Protein AF-A0A7Y3SV75-F1 (afdb_monomer)

Nearest PDB structures (foldseek):
  3b81-assembly1_A-2  TM=8.904E-01  e=3.711E-03  Clostridium acetobutylicum ATCC 824

InterPro domains:
  IPR049149 TetR/AcrR type transcriptional regulator-like, C-terminal domain [PF21303] (2-45)

Structure (mmCIF, N/CA/C/O backbone):
data_AF-A0A7Y3SV75-F1
#
_entry.id   AF-A0A7Y3SV75-F1
#
loop_
_atom_site.group_PDB
_atom_site.id
_atom_site.type_symbol
_atom_site.label_atom_id
_atom_site.label_alt_id
_atom_site.label_comp_id
_atom_site.label_asym_id
_atom_site.label_entity_id
_atom_site.label_seq_id
_atom_site.pdbx_PDB_ins_code
_atom_site.Cartn_x
_atom_site.Cartn_y
_atom_site.Cartn_z
_atom_site.occupancy
_atom_site.B_iso_or_equiv
_atom_site.auth_seq_id
_atom_site.auth_comp_id
_atom_site.auth_asym_id
_atom_site.auth_atom_id
_atom_site.pdbx_PDB_model_num
ATOM 1 N N . MET A 1 1 ? -13.149 -13.659 15.466 1.00 46.16 1 MET A N 1
ATOM 2 C CA . MET A 1 1 ? -12.922 -12.602 16.468 1.00 46.16 1 MET A CA 1
ATOM 3 C C . MET A 1 1 ? -12.401 -11.410 15.710 1.00 46.16 1 MET A C 1
ATOM 5 O O . MET A 1 1 ? -11.578 -11.612 14.831 1.00 46.16 1 ME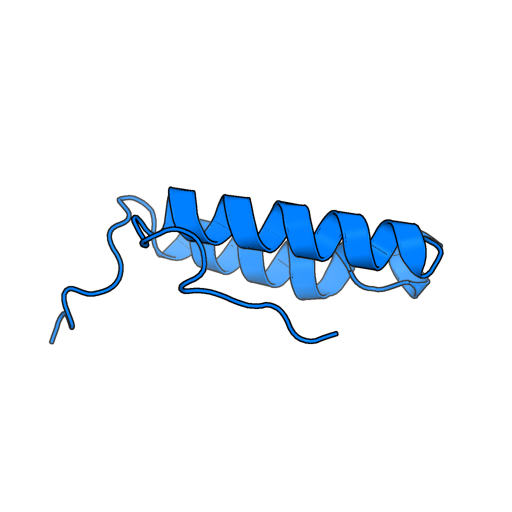T A O 1
ATOM 9 N N . ASP A 1 2 ? -12.938 -10.233 15.994 1.00 70.25 2 ASP A N 1
ATOM 10 C CA . ASP A 1 2 ? -12.372 -8.981 15.509 1.00 70.25 2 ASP A CA 1
ATOM 11 C C . ASP A 1 2 ? -11.236 -8.599 16.464 1.00 70.25 2 ASP A C 1
ATOM 13 O O . ASP A 1 2 ? -11.432 -8.608 17.681 1.00 70.25 2 ASP A O 1
ATOM 17 N N . GLU A 1 3 ? -10.040 -8.374 15.931 1.00 74.38 3 GLU A N 1
ATOM 18 C CA . GLU A 1 3 ? -8.865 -7.997 16.724 1.00 74.38 3 GLU A CA 1
ATOM 19 C C . GLU A 1 3 ? 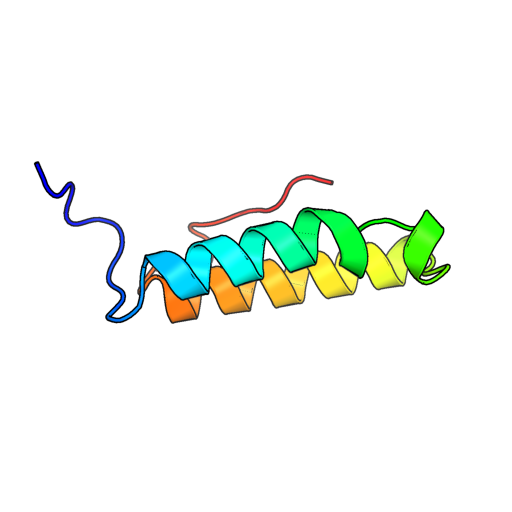-8.946 -6.526 17.165 1.00 74.38 3 GLU A C 1
ATOM 21 O O . GLU A 1 3 ? -8.232 -6.129 18.083 1.00 74.38 3 GLU A O 1
ATOM 26 N N . GLY A 1 4 ? -9.826 -5.723 16.545 1.00 79.81 4 GLY A N 1
ATOM 27 C CA . GLY A 1 4 ? -10.013 -4.309 16.874 1.00 79.81 4 GLY A CA 1
ATOM 28 C C . GLY A 1 4 ? -8.785 -3.448 16.574 1.00 79.81 4 GLY A C 1
ATOM 29 O O . GLY A 1 4 ? -8.621 -2.392 17.175 1.00 79.81 4 GLY A O 1
ATOM 30 N N . ILE A 1 5 ? -7.892 -3.910 15.693 1.00 82.75 5 ILE A N 1
ATOM 31 C CA . ILE A 1 5 ? -6.670 -3.193 15.298 1.00 82.75 5 ILE A CA 1
ATOM 32 C C . ILE A 1 5 ? -6.936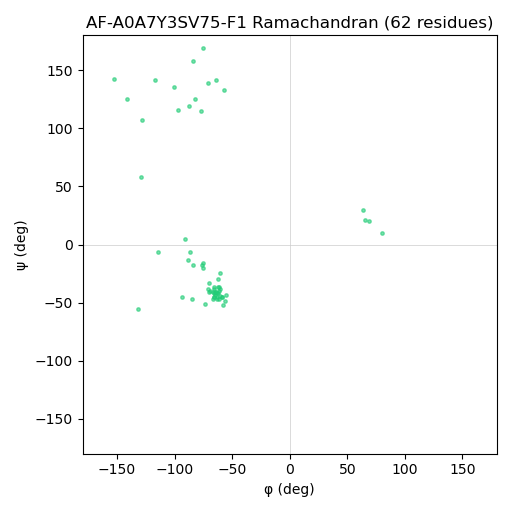 -2.364 14.037 1.00 82.75 5 ILE A C 1
ATOM 34 O O . ILE A 1 5 ? -6.579 -1.190 13.978 1.00 82.75 5 ILE A O 1
ATOM 38 N N . PHE A 1 6 ? -7.612 -2.953 13.049 1.00 89.12 6 PHE A N 1
ATOM 39 C CA . PHE A 1 6 ? -7.965 -2.296 11.792 1.00 89.12 6 PHE A CA 1
ATOM 40 C C . PHE A 1 6 ? -9.420 -1.834 11.816 1.00 89.12 6 PHE A C 1
ATOM 42 O O . PHE A 1 6 ? -10.308 -2.576 12.225 1.00 89.12 6 PHE A O 1
ATOM 49 N N . HIS A 1 7 ? -9.661 -0.614 11.353 1.00 89.62 7 HIS A N 1
ATOM 50 C CA . HIS A 1 7 ? -10.971 0.020 11.330 1.00 89.62 7 HIS A CA 1
ATOM 51 C C . HIS A 1 7 ? -11.235 0.542 9.922 1.00 89.62 7 HIS A C 1
ATOM 53 O O . HIS A 1 7 ? -10.630 1.520 9.487 1.00 89.62 7 HIS A O 1
ATOM 59 N N . THR A 1 8 ? -12.132 -0.119 9.195 1.00 91.69 8 THR A N 1
ATOM 60 C CA . THR A 1 8 ? -12.542 0.310 7.858 1.00 91.69 8 THR A CA 1
ATOM 61 C C . THR A 1 8 ? -13.960 -0.158 7.556 1.00 91.69 8 THR A C 1
ATOM 63 O O . THR A 1 8 ? -14.351 -1.259 7.939 1.00 91.69 8 THR A O 1
ATOM 66 N N . GLU A 1 9 ? -14.737 0.675 6.867 1.00 93.19 9 GLU A N 1
ATOM 67 C CA . GLU A 1 9 ? -16.100 0.330 6.437 1.00 93.19 9 GLU A CA 1
ATOM 68 C C . GLU A 1 9 ? -16.107 -0.621 5.224 1.00 93.19 9 GLU A C 1
ATOM 70 O O . GLU A 1 9 ? -17.111 -1.283 4.969 1.00 93.19 9 GLU A O 1
ATOM 75 N N . TYR A 1 10 ? -14.982 -0.722 4.500 1.00 94.25 10 TYR A N 1
ATOM 76 C CA . TYR A 1 10 ? -14.876 -1.399 3.198 1.00 94.25 10 TYR A CA 1
ATOM 77 C C . TYR A 1 10 ? -13.710 -2.410 3.154 1.00 94.25 10 TYR A C 1
ATOM 79 O O . TYR A 1 10 ? -12.792 -2.277 2.344 1.00 94.25 10 TYR A O 1
ATOM 87 N N . PRO A 1 11 ? -13.666 -3.424 4.040 1.00 92.88 11 PRO A N 1
ATOM 88 C CA . PRO A 1 11 ? -12.484 -4.277 4.201 1.00 92.88 11 PRO A CA 1
ATOM 89 C C . PRO A 1 11 ? -12.109 -5.067 2.940 1.00 92.88 11 PRO A C 1
ATOM 91 O O . PRO A 1 11 ? -10.933 -5.357 2.723 1.00 92.88 11 PRO A O 1
ATOM 94 N N . ARG A 1 12 ? -13.089 -5.416 2.097 1.00 95.38 12 ARG A N 1
ATOM 95 C CA . ARG A 1 12 ? -12.844 -6.170 0.863 1.00 95.38 12 ARG A CA 1
ATOM 96 C C . ARG A 1 12 ? -12.190 -5.294 -0.197 1.00 95.38 12 ARG A C 1
ATOM 98 O O . ARG A 1 12 ? -11.154 -5.659 -0.735 1.00 95.38 12 ARG A O 1
ATOM 105 N N . GLU A 1 13 ? -12.780 -4.140 -0.460 1.00 96.81 13 GLU A N 1
ATOM 106 C CA . GLU A 1 13 ? -12.340 -3.180 -1.468 1.00 96.81 13 GLU A CA 1
ATOM 107 C C . GLU A 1 13 ? -10.934 -2.679 -1.134 1.00 96.81 13 GLU A C 1
ATOM 109 O O . GLU A 1 13 ? -10.061 -2.576 -1.991 1.00 96.81 13 GLU A O 1
ATOM 114 N N . VAL A 1 14 ? -10.684 -2.448 0.153 1.00 95.25 14 VAL A N 1
ATOM 115 C CA . VAL A 1 14 ? -9.377 -2.054 0.668 1.00 95.25 14 VAL A CA 1
ATOM 116 C C . VAL A 1 14 ? -8.321 -3.135 0.425 1.00 95.25 14 VAL A C 1
ATOM 118 O O . VAL A 1 14 ? -7.209 -2.817 0.002 1.00 95.25 14 VAL A O 1
ATOM 121 N N . ALA A 1 15 ? -8.660 -4.412 0.622 1.00 94.94 15 ALA A N 1
ATOM 122 C CA . ALA A 1 15 ? -7.765 -5.516 0.284 1.00 94.94 15 ALA A CA 1
ATOM 123 C C . ALA A 1 15 ? -7.519 -5.618 -1.233 1.00 94.94 15 ALA A C 1
ATOM 125 O O . ALA A 1 15 ? -6.382 -5.817 -1.656 1.00 94.94 15 ALA A O 1
ATOM 126 N N . GLU A 1 16 ? -8.551 -5.439 -2.060 1.00 96.88 16 GLU A N 1
ATOM 127 C CA . GLU A 1 16 ? -8.438 -5.448 -3.526 1.00 96.88 16 GLU A CA 1
ATOM 128 C C . GLU A 1 16 ? -7.540 -4.313 -4.044 1.00 96.88 16 GLU A C 1
ATOM 130 O O . GLU A 1 16 ? -6.690 -4.537 -4.913 1.00 96.88 16 GLU A O 1
ATOM 135 N N . PHE A 1 17 ? -7.659 -3.112 -3.472 1.00 95.38 17 PHE A N 1
ATOM 136 C CA . PHE A 1 17 ? -6.766 -1.996 -3.780 1.00 95.38 17 PHE A CA 1
ATOM 137 C C . PHE A 1 17 ? -5.329 -2.298 -3.375 1.00 95.38 17 PHE A C 1
ATOM 139 O O . PHE A 1 17 ? -4.431 -2.129 -4.195 1.00 95.38 17 PHE A O 1
ATOM 146 N N . MET A 1 18 ? -5.098 -2.818 -2.165 1.00 94.94 18 MET A N 1
ATOM 147 C CA . MET A 1 18 ? -3.752 -3.217 -1.747 1.00 94.94 18 MET A CA 1
ATOM 148 C C . MET A 1 18 ? -3.140 -4.232 -2.718 1.00 94.94 18 MET A C 1
ATOM 150 O O . MET A 1 18 ? -2.022 -4.036 -3.188 1.00 94.94 18 MET A O 1
ATOM 154 N N . LEU A 1 19 ? -3.882 -5.283 -3.076 1.00 95.75 19 LEU A N 1
ATOM 155 C CA . LEU A 1 19 ? -3.417 -6.298 -4.025 1.00 95.75 19 LEU A CA 1
ATOM 156 C C . LEU A 1 19 ? -3.095 -5.707 -5.402 1.00 95.75 19 LEU A C 1
ATOM 158 O O . LE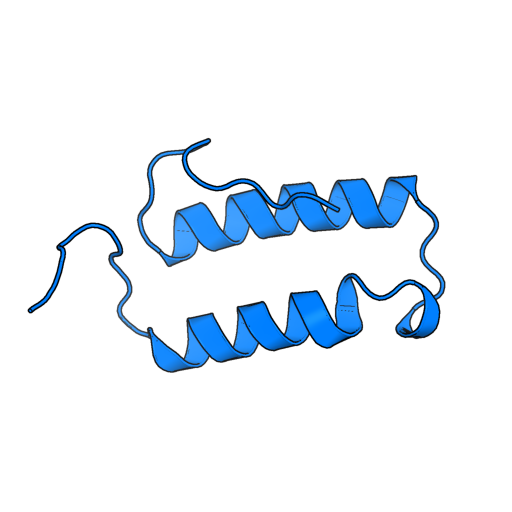U A 1 19 ? -2.107 -6.105 -6.017 1.00 95.75 19 LEU A O 1
ATOM 162 N N . THR A 1 20 ? -3.891 -4.747 -5.873 1.00 96.00 20 THR A N 1
ATOM 163 C CA . THR A 1 20 ? -3.649 -4.063 -7.150 1.00 96.00 20 THR A CA 1
ATOM 164 C C . THR A 1 20 ? -2.365 -3.236 -7.103 1.00 96.00 20 THR A C 1
ATOM 166 O O . THR A 1 20 ? -1.540 -3.314 -8.012 1.00 96.00 20 THR A O 1
ATOM 169 N N . GLU A 1 21 ? -2.152 -2.478 -6.031 1.00 95.06 21 GLU A N 1
ATOM 170 C CA . GLU A 1 21 ? -0.959 -1.647 -5.878 1.00 95.06 21 GLU A CA 1
ATOM 171 C C . GLU A 1 21 ? 0.319 -2.499 -5.785 1.00 95.06 21 GLU A C 1
ATOM 173 O O . GLU A 1 21 ? 1.302 -2.213 -6.472 1.00 95.06 21 GLU A O 1
ATOM 178 N N . PHE A 1 22 ? 0.289 -3.596 -5.017 1.00 93.19 22 PHE A N 1
ATOM 179 C CA . PHE A 1 22 ? 1.416 -4.530 -4.913 1.00 93.19 22 PHE A CA 1
ATOM 180 C C . PHE A 1 22 ? 1.663 -5.324 -6.201 1.00 93.19 22 PHE A C 1
ATOM 182 O O . PHE A 1 22 ? 2.815 -5.545 -6.563 1.00 93.19 22 PHE A O 1
ATOM 189 N N . GLY A 1 23 ? 0.604 -5.762 -6.885 1.00 91.69 23 GLY A N 1
ATOM 190 C CA . GLY A 1 23 ? 0.703 -6.609 -8.076 1.00 91.69 23 GLY A CA 1
ATOM 191 C C . GLY A 1 23 ? 0.949 -5.857 -9.384 1.00 91.69 23 GLY A C 1
ATOM 192 O O . GLY A 1 23 ? 1.342 -6.484 -10.363 1.00 91.69 23 GLY A O 1
ATOM 193 N N . PHE A 1 24 ? 0.706 -4.542 -9.425 1.00 94.44 24 PHE A N 1
ATOM 194 C CA . PHE A 1 24 ? 0.828 -3.751 -10.653 1.00 94.44 24 PHE A CA 1
ATOM 195 C C . PHE A 1 24 ? 1.619 -2.461 -10.470 1.00 94.44 24 PHE A C 1
ATOM 197 O O . PHE A 1 24 ? 2.570 -2.218 -11.206 1.00 94.44 24 PHE A O 1
ATOM 204 N N . VAL A 1 25 ? 1.232 -1.596 -9.530 1.00 94.12 25 VAL A N 1
ATOM 205 C CA . VAL A 1 25 ? 1.808 -0.241 -9.448 1.00 94.12 25 VAL A CA 1
ATOM 206 C C . VAL A 1 25 ? 3.257 -0.267 -8.971 1.00 94.12 25 VAL A C 1
ATOM 208 O O . VAL A 1 25 ? 4.079 0.514 -9.459 1.00 94.12 25 VAL A O 1
ATOM 211 N N . LEU A 1 26 ? 3.567 -1.158 -8.029 1.00 93.06 26 LEU A N 1
ATOM 212 C CA . LEU A 1 26 ? 4.915 -1.340 -7.498 1.00 93.06 26 LEU A CA 1
ATOM 213 C C . LEU A 1 26 ? 5.775 -2.308 -8.322 1.00 93.06 26 LEU A C 1
ATOM 215 O O . LEU A 1 26 ? 6.974 -2.394 -8.064 1.00 93.06 26 LEU A O 1
ATOM 219 N N . ASP A 1 27 ? 5.208 -2.983 -9.325 1.00 91.62 27 ASP A N 1
ATOM 220 C CA . ASP A 1 27 ? 5.970 -3.807 -10.262 1.00 91.62 27 ASP A CA 1
ATOM 221 C C . ASP A 1 27 ? 6.687 -2.905 -11.294 1.00 91.62 27 ASP A C 1
ATOM 223 O O . ASP A 1 27 ? 6.033 -2.247 -12.118 1.00 91.62 27 ASP A O 1
ATOM 227 N N . PRO A 1 28 ? 8.037 -2.868 -11.312 1.00 87.81 28 PRO A N 1
ATOM 228 C CA . PRO A 1 28 ? 8.786 -2.073 -12.282 1.00 87.81 28 PRO A CA 1
ATOM 229 C C . PRO A 1 28 ? 8.528 -2.486 -13.740 1.00 87.81 28 PRO A C 1
ATOM 231 O O . PRO A 1 28 ? 8.704 -1.669 -14.642 1.00 87.81 28 PRO A O 1
ATOM 234 N N . GLY A 1 29 ? 8.112 -3.729 -13.991 1.00 91.50 29 GLY A N 1
ATOM 235 C CA . GLY A 1 29 ? 7.833 -4.272 -15.319 1.00 91.50 29 GLY A CA 1
ATOM 236 C C . GLY A 1 29 ? 6.520 -3.793 -15.939 1.00 91.50 29 GLY A C 1
ATOM 237 O O . GLY A 1 29 ? 6.385 -3.840 -17.160 1.00 91.50 29 GLY A O 1
ATOM 238 N N . VAL A 1 30 ? 5.572 -3.295 -15.137 1.00 95.19 30 VAL A N 1
ATOM 239 C CA . VAL A 1 30 ? 4.259 -2.844 -15.634 1.00 95.19 30 VAL A CA 1
ATOM 240 C C . VAL A 1 30 ? 4.318 -1.402 -16.135 1.00 95.19 30 VAL A C 1
ATOM 242 O O . VAL A 1 30 ? 3.841 -1.101 -17.228 1.00 95.19 30 VAL A O 1
ATOM 245 N N . PHE A 1 31 ? 4.922 -0.505 -15.350 1.00 92.50 31 PHE A N 1
ATOM 246 C CA . PHE A 1 31 ? 4.945 0.934 -15.648 1.00 92.50 31 PHE A CA 1
ATOM 247 C C . PHE A 1 31 ? 6.341 1.500 -15.944 1.00 92.50 31 PHE A C 1
ATOM 249 O O . PHE A 1 31 ? 6.453 2.671 -16.307 1.00 92.50 31 PHE A O 1
ATOM 256 N N . GLY A 1 32 ? 7.409 0.710 -15.794 1.00 93.06 32 GLY A N 1
ATOM 257 C CA . GLY A 1 32 ? 8.777 1.156 -16.080 1.00 93.06 32 GLY A CA 1
ATOM 258 C C . GLY A 1 32 ? 9.316 2.205 -15.103 1.00 93.06 32 GLY A C 1
ATOM 259 O O . GLY A 1 32 ? 10.239 2.944 -15.448 1.00 93.06 32 GLY A O 1
ATOM 260 N 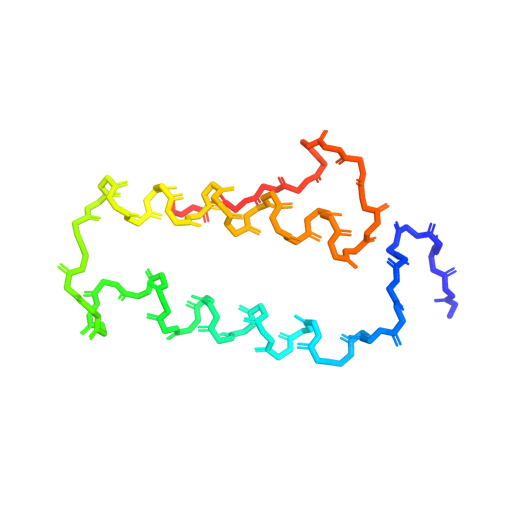N . PHE A 1 33 ? 8.736 2.316 -13.904 1.00 95.12 33 PHE A N 1
ATOM 261 C CA . PHE A 1 33 ? 9.204 3.262 -12.895 1.00 95.12 33 PHE A CA 1
ATOM 262 C C . PHE A 1 33 ? 10.623 2.923 -12.440 1.00 95.12 33 PHE A C 1
ATOM 264 O O . PHE A 1 33 ? 10.985 1.761 -12.250 1.00 95.12 33 PHE A O 1
ATOM 271 N N . ASN A 1 34 ? 11.426 3.960 -12.218 1.00 95.62 34 ASN A N 1
ATOM 272 C CA . ASN A 1 34 ? 12.740 3.791 -11.618 1.00 95.62 34 ASN A CA 1
ATOM 273 C C . ASN A 1 34 ? 12.630 3.528 -10.103 1.00 95.62 34 ASN A C 1
ATOM 275 O O . ASN A 1 34 ? 11.577 3.703 -9.485 1.00 95.62 34 ASN A O 1
ATOM 279 N N . LYS A 1 35 ? 13.750 3.140 -9.484 1.00 94.44 35 LYS A N 1
ATOM 280 C CA . LYS A 1 35 ? 13.806 2.788 -8.058 1.00 94.44 35 LYS A CA 1
ATOM 281 C C . LYS A 1 35 ? 13.293 3.902 -7.135 1.00 94.44 35 LYS A C 1
ATOM 283 O O . LYS A 1 35 ? 12.555 3.617 -6.200 1.00 94.44 35 LYS A O 1
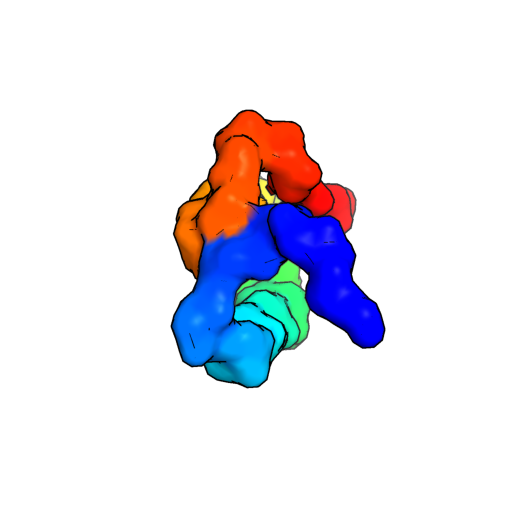ATOM 288 N N . GLU A 1 36 ? 13.659 5.157 -7.388 1.00 96.06 36 GLU A N 1
ATOM 289 C CA . GLU A 1 36 ? 13.234 6.295 -6.558 1.00 96.06 36 GLU A CA 1
ATOM 290 C C . GLU A 1 36 ? 11.722 6.527 -6.648 1.00 96.06 36 GLU A C 1
ATOM 292 O O . GLU A 1 36 ? 11.066 6.804 -5.646 1.00 96.06 36 GLU A O 1
ATOM 297 N N . GLN A 1 37 ? 11.149 6.355 -7.840 1.00 96.31 37 GLN A N 1
ATOM 298 C CA . GLN A 1 37 ? 9.709 6.457 -8.058 1.00 96.31 37 GLN A CA 1
ATOM 299 C C . GLN A 1 37 ? 8.946 5.331 -7.354 1.00 96.31 37 GLN A C 1
ATOM 301 O O . GLN A 1 37 ? 7.903 5.599 -6.759 1.00 96.31 37 GLN A O 1
ATOM 306 N N . ILE A 1 38 ? 9.463 4.098 -7.386 1.00 95.81 38 ILE A N 1
ATOM 307 C CA . ILE A 1 38 ? 8.878 2.960 -6.662 1.00 95.81 38 ILE A CA 1
ATOM 308 C C . ILE A 1 38 ? 8.914 3.202 -5.149 1.00 95.81 38 ILE A C 1
ATOM 310 O O . ILE A 1 38 ? 7.885 3.049 -4.496 1.00 95.81 38 ILE A O 1
ATOM 314 N N . ILE A 1 39 ? 10.039 3.680 -4.606 1.00 95.06 39 ILE A N 1
ATOM 315 C CA . ILE A 1 39 ? 10.150 4.054 -3.185 1.00 95.06 39 ILE A CA 1
ATOM 316 C C . ILE A 1 39 ? 9.132 5.145 -2.831 1.00 95.06 39 ILE A C 1
ATOM 318 O O . ILE A 1 39 ? 8.412 5.043 -1.840 1.00 95.06 39 ILE A O 1
ATOM 322 N N . LYS A 1 40 ? 9.002 6.184 -3.662 1.00 96.19 40 LYS A N 1
ATOM 323 C CA . LYS A 1 40 ? 8.032 7.255 -3.401 1.00 96.19 40 LYS A CA 1
ATOM 324 C C . LYS A 1 40 ? 6.589 6.744 -3.402 1.00 96.19 40 LYS A C 1
ATOM 326 O O . LYS A 1 40 ? 5.768 7.207 -2.611 1.00 96.19 40 LYS A O 1
ATOM 331 N N . LYS A 1 41 ? 6.275 5.793 -4.282 1.00 96.00 41 LYS A N 1
ATOM 332 C CA . LYS A 1 41 ? 4.960 5.147 -4.352 1.00 96.00 41 LYS A CA 1
ATOM 333 C C . LYS A 1 41 ? 4.710 4.248 -3.149 1.00 96.00 41 LYS A C 1
ATOM 335 O O . LYS A 1 41 ? 3.618 4.313 -2.603 1.00 96.00 41 LYS A O 1
ATOM 340 N N . SER A 1 42 ? 5.699 3.485 -2.683 1.00 95.31 42 SER A N 1
ATOM 341 C CA . SER A 1 42 ? 5.541 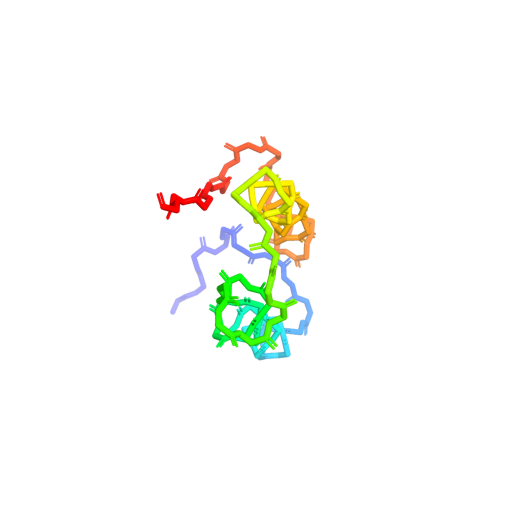2.663 -1.478 1.00 95.31 42 SER A CA 1
ATOM 342 C C . SER A 1 42 ? 5.351 3.511 -0.219 1.00 95.31 42 SER A C 1
ATOM 344 O O . SER A 1 42 ? 4.548 3.152 0.637 1.00 95.31 42 SER A O 1
ATOM 346 N N . GLU A 1 43 ? 6.025 4.661 -0.111 1.00 95.69 43 GLU A N 1
ATOM 347 C CA . GLU A 1 43 ? 5.784 5.632 0.968 1.00 95.69 43 GLU A CA 1
ATOM 348 C C . GLU A 1 43 ? 4.346 6.170 0.935 1.00 95.69 43 GLU A C 1
ATOM 350 O O . GLU A 1 43 ? 3.669 6.206 1.962 1.00 95.69 43 GLU A O 1
ATOM 355 N N . ALA A 1 44 ? 3.864 6.570 -0.247 1.00 96.00 44 ALA A N 1
ATOM 356 C CA . ALA A 1 44 ? 2.501 7.070 -0.419 1.00 96.00 44 ALA A CA 1
ATOM 357 C C . ALA A 1 44 ? 1.449 5.982 -0.143 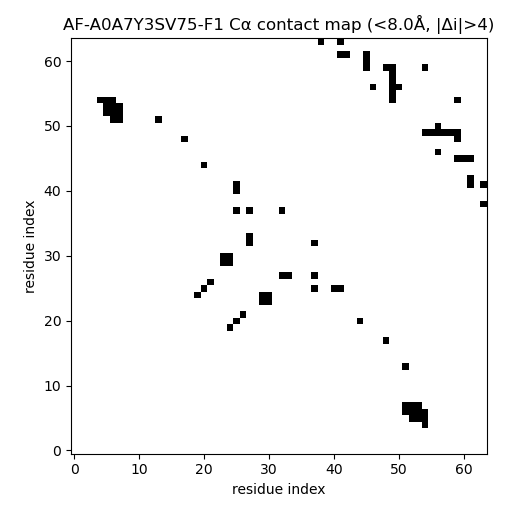1.00 96.00 44 ALA A C 1
ATOM 359 O O . ALA A 1 44 ? 0.446 6.250 0.516 1.00 96.00 44 ALA A O 1
ATOM 360 N N . LEU A 1 45 ? 1.696 4.751 -0.598 1.00 95.88 45 LEU A N 1
ATOM 361 C CA . LEU A 1 45 ? 0.837 3.598 -0.347 1.00 95.88 45 LEU A CA 1
ATOM 362 C C . LEU A 1 45 ? 0.783 3.251 1.144 1.00 95.88 45 LEU A C 1
ATOM 364 O O . LEU A 1 45 ? -0.294 2.984 1.663 1.00 95.88 45 LEU A O 1
ATOM 368 N N . THR A 1 46 ? 1.919 3.318 1.844 1.00 95.56 46 THR A N 1
ATOM 369 C CA . THR A 1 46 ? 1.986 3.119 3.299 1.00 95.56 46 THR A CA 1
ATOM 370 C C . THR A 1 46 ? 1.081 4.117 4.026 1.00 95.56 46 THR A C 1
ATOM 372 O O . THR A 1 46 ? 0.205 3.708 4.782 1.00 95.56 46 THR A O 1
ATOM 375 N N . ASP A 1 47 ? 1.218 5.416 3.737 1.00 96.06 47 ASP A N 1
ATOM 376 C CA . ASP A 1 47 ? 0.377 6.467 4.332 1.00 96.06 47 ASP A CA 1
ATOM 377 C C . ASP A 1 47 ? -1.117 6.295 3.985 1.00 96.06 47 ASP A C 1
ATOM 379 O O . ASP A 1 47 ? -1.987 6.532 4.826 1.00 96.06 47 ASP A O 1
ATOM 383 N N . MET A 1 48 ? -1.435 5.837 2.768 1.00 95.44 48 MET A N 1
ATOM 384 C CA . MET A 1 48 ? -2.812 5.556 2.352 1.00 95.44 48 MET A CA 1
ATOM 385 C C . MET A 1 48 ? -3.419 4.374 3.117 1.00 95.44 48 MET A C 1
ATOM 387 O O . MET A 1 48 ? -4.541 4.488 3.612 1.00 95.44 48 MET A O 1
ATOM 391 N N . ILE A 1 49 ? -2.687 3.262 3.235 1.00 94.94 49 ILE A N 1
ATOM 392 C CA . ILE A 1 49 ? -3.125 2.064 3.964 1.00 94.94 49 ILE A CA 1
ATOM 393 C C . ILE A 1 49 ? -3.383 2.408 5.427 1.00 94.94 49 ILE A C 1
ATOM 395 O O . ILE A 1 49 ? -4.423 2.030 5.965 1.00 94.94 49 ILE A O 1
ATOM 399 N N . GLU A 1 50 ? -2.491 3.179 6.055 1.00 94.94 50 GLU A N 1
ATOM 400 C CA . GLU A 1 50 ? -2.674 3.589 7.445 1.00 94.94 50 GLU A CA 1
ATOM 401 C C . GLU A 1 50 ? -3.969 4.374 7.646 1.00 94.94 50 GLU A C 1
ATOM 403 O O . GLU A 1 50 ? -4.741 4.079 8.555 1.00 94.94 50 GLU A O 1
ATOM 408 N N . LYS A 1 51 ? -4.259 5.332 6.763 1.00 94.62 51 LYS A N 1
ATOM 409 C CA . LYS A 1 51 ? -5.488 6.133 6.838 1.00 94.62 51 LYS A CA 1
ATOM 410 C C . LYS A 1 51 ? -6.743 5.299 6.609 1.00 94.62 51 LYS A C 1
ATOM 412 O O . LYS A 1 51 ? -7.718 5.454 7.337 1.00 94.62 51 LYS A O 1
ATOM 417 N N . ILE A 1 52 ? -6.723 4.434 5.599 1.00 94.88 52 ILE A N 1
ATOM 418 C CA . ILE A 1 52 ? -7.884 3.635 5.193 1.00 94.88 52 ILE A CA 1
ATOM 419 C C . ILE A 1 52 ? -8.228 2.552 6.223 1.00 94.88 52 ILE A C 1
ATOM 421 O O . ILE A 1 52 ? -9.404 2.227 6.388 1.00 94.88 52 ILE A O 1
ATOM 425 N N . LEU A 1 53 ? -7.219 2.000 6.902 1.00 94.25 53 LEU A N 1
ATOM 426 C CA . LEU A 1 53 ? -7.387 1.001 7.958 1.00 94.25 53 LEU A CA 1
ATOM 427 C C . LEU A 1 53 ? -7.509 1.615 9.360 1.00 94.25 53 LEU A C 1
ATOM 429 O O . LEU A 1 53 ? -7.530 0.871 10.339 1.00 94.25 53 LEU A O 1
ATOM 433 N N . GLY A 1 54 ? -7.555 2.945 9.485 1.00 93.38 54 GLY A N 1
ATOM 434 C CA . GLY A 1 54 ? -7.675 3.621 10.781 1.00 93.38 54 GLY A CA 1
ATOM 435 C C . GLY A 1 54 ? -6.484 3.381 11.715 1.00 93.38 54 GLY A C 1
ATOM 436 O O . GLY A 1 54 ? -6.641 3.359 12.934 1.00 93.38 54 GLY A O 1
ATOM 437 N N . LEU A 1 55 ? -5.297 3.174 11.151 1.00 92.94 55 LEU A N 1
ATOM 438 C CA . LEU A 1 55 ? -4.071 2.902 11.886 1.00 92.94 55 LEU A CA 1
ATOM 439 C C . LEU A 1 55 ? -3.384 4.181 12.372 1.00 92.94 55 LEU A C 1
ATOM 441 O O . LEU A 1 55 ? -3.543 5.274 11.826 1.00 92.94 55 LEU A O 1
ATOM 445 N N . THR A 1 56 ? -2.547 4.026 13.398 1.00 91.25 56 THR A N 1
ATOM 446 C CA . THR A 1 56 ? -1.648 5.103 13.826 1.00 91.25 56 THR A CA 1
ATOM 447 C C . THR A 1 56 ? -0.544 5.284 12.789 1.00 91.25 56 THR A C 1
ATOM 449 O O . THR A 1 56 ? 0.004 4.304 12.289 1.00 91.25 56 THR A O 1
ATOM 452 N N . LYS A 1 57 ? -0.181 6.533 12.490 1.00 91.81 57 LYS A N 1
ATOM 453 C CA . LYS A 1 57 ? 0.892 6.828 11.539 1.00 91.81 57 LYS A CA 1
ATOM 454 C C . LYS A 1 57 ? 2.217 6.165 11.943 1.00 91.81 57 LYS A C 1
ATOM 456 O O . LYS A 1 57 ? 2.652 6.320 13.083 1.00 91.81 57 LYS A O 1
ATOM 461 N N . GLY A 1 58 ? 2.880 5.509 10.996 1.00 92.06 58 GLY A N 1
ATOM 462 C CA . GLY A 1 58 ? 4.122 4.758 11.194 1.00 92.06 58 GLY A CA 1
ATOM 463 C C . GLY A 1 58 ? 3.947 3.355 11.791 1.00 92.06 58 GLY A C 1
ATOM 464 O O . GLY A 1 58 ? 4.942 2.747 12.181 1.00 92.06 58 GLY A O 1
ATOM 465 N N . SER A 1 59 ? 2.718 2.844 11.895 1.00 90.94 59 SER A N 1
ATOM 466 C CA . SER A 1 59 ? 2.448 1.473 12.351 1.00 90.94 59 SER A CA 1
ATOM 467 C C . SER A 1 59 ? 2.454 0.443 11.219 1.00 90.94 59 SER A C 1
ATOM 469 O O . SER A 1 59 ? 2.525 -0.755 11.491 1.00 90.94 59 SER A O 1
ATOM 471 N N . PHE A 1 60 ? 2.430 0.890 9.962 1.00 90.25 60 PHE A N 1
ATOM 472 C CA . PHE A 1 60 ? 2.563 0.047 8.781 1.00 90.25 60 PHE A CA 1
ATOM 473 C C . PHE A 1 60 ? 3.829 0.415 8.001 1.00 90.25 60 PHE A C 1
ATOM 475 O O . PHE A 1 60 ? 4.190 1.584 7.893 1.00 90.25 60 PHE A O 1
ATOM 482 N N . VAL A 1 61 ? 4.519 -0.587 7.449 1.00 89.56 61 VAL A N 1
ATOM 483 C CA . VAL A 1 61 ? 5.729 -0.388 6.638 1.00 89.56 61 VAL A CA 1
ATOM 484 C C . VAL A 1 61 ? 5.731 -1.375 5.481 1.00 89.56 61 VAL A C 1
ATOM 486 O O . VAL A 1 61 ? 5.679 -2.586 5.688 1.00 89.56 61 VAL A O 1
ATOM 489 N N . ILE A 1 62 ? 5.864 -0.858 4.261 1.00 87.06 62 ILE A N 1
ATOM 490 C CA . ILE A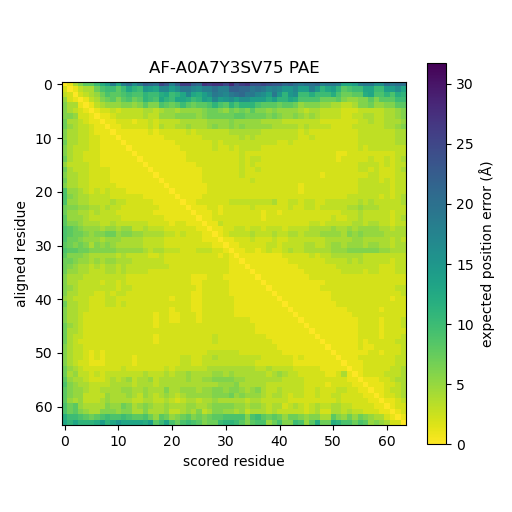 1 62 ? 6.158 -1.670 3.079 1.00 87.06 62 ILE A CA 1
ATOM 491 C C . ILE A 1 62 ? 7.672 -1.814 2.960 1.00 87.06 62 ILE A C 1
ATOM 493 O O . ILE A 1 62 ? 8.386 -0.823 2.818 1.00 87.06 62 ILE A O 1
ATOM 497 N N . SER A 1 63 ? 8.155 -3.053 3.013 1.00 80.56 63 SER A N 1
ATOM 498 C CA . SER A 1 63 ? 9.549 -3.388 2.713 1.00 80.56 63 SER A CA 1
ATOM 499 C C . SER A 1 63 ? 9.641 -3.869 1.265 1.00 80.56 63 SER A C 1
ATOM 501 O O . SER A 1 63 ? 9.015 -4.870 0.921 1.00 80.56 63 SER A O 1
ATOM 503 N N . LEU A 1 64 ? 10.368 -3.114 0.434 1.00 72.31 64 LEU A N 1
ATOM 504 C CA . LEU A 1 64 ? 10.618 -3.381 -0.989 1.00 72.31 64 LEU A CA 1
ATOM 505 C C . LEU A 1 64 ? 11.923 -4.153 -1.204 1.00 72.31 64 LEU A C 1
ATOM 507 O O . LEU A 1 64 ? 12.907 -3.836 -0.494 1.00 72.31 64 LEU A O 1
#

pLDDT: mean 91.48, std 8.02, range [46.16, 96.88]

Sequence (64 aa):
MDEGIFHTEYPREVAEFMLTEFGFVLDPGVFGFNKEQIIKKSEALTDMIEKILGLTKGSFVISL

Foldseek 3Di:
DDPPQFDAPCVPVLVVVVCCCVVAVLPCVRPVDDPVVSVVSQVVVQVVNCVRRVHDPPPDHDDD

Secondary structure (DSSP, 8-state):
---SS---S-HHHHHHHHHHIIIIIS-HHHH---HHHHHHHHHHHHHHHHHHTTPPTTS-----

Mean predicted aligned error: 3.5 Å

Organism: NCBI:txid238834

Radius of gyration: 12.84 Å; Cα contacts (8 Å, |Δi|>4): 45; chains: 1; bounding box: 30×20×33 Å

Solvent-accessible surface area (backbone atoms only — not comparable to full-atom values): 3962 Å² total; per-residue (Å²): 133,85,86,80,66,70,46,60,97,50,66,65,62,54,49,53,50,51,51,46,41,64,71,38,73,62,33,47,87,72,73,66,54,52,72,68,57,41,54,54,46,46,54,52,48,33,58,49,50,28,62,59,30,56,42,62,89,85,76,63,78,77,86,132